Protein AF-A0A925RKD0-F1 (afdb_monomer_lite)

Secondary structure (DSSP, 8-state):
-PPPPHHHHHHHHHHH--TTHHHHHHHHHHHHHTS-SPP-SSS-TTHHHHHHHHTTS-----

Radius of gyration: 22.74 Å; chains: 1; bounding box: 44×23×60 Å

pLDDT: mean 78.48, std 12.47, range [45.88, 95.38]

Structure (mmCIF, N/CA/C/O backbone):
data_AF-A0A925RKD0-F1
#
_entry.id   AF-A0A925RKD0-F1
#
loop_
_atom_site.group_PDB
_atom_site.id
_atom_site.type_symbol
_atom_site.label_atom_id
_atom_site.label_alt_id
_atom_site.label_comp_id
_atom_site.label_asym_id
_atom_site.label_entity_id
_atom_site.label_seq_id
_atom_site.pdbx_PDB_ins_code
_atom_site.Cartn_x
_atom_site.Cartn_y
_atom_site.Cartn_z
_atom_site.occupancy
_atom_site.B_iso_or_equiv
_atom_site.auth_seq_id
_atom_site.auth_comp_id
_atom_site.auth_asym_id
_atom_site.auth_atom_id
_atom_site.pdbx_PDB_model_num
ATOM 1 N N . MET A 1 1 ? 29.963 11.220 3.116 1.00 63.12 1 MET A N 1
ATOM 2 C CA . MET A 1 1 ? 29.173 10.417 2.159 1.00 63.12 1 MET A CA 1
ATOM 3 C C . MET A 1 1 ? 29.578 10.839 0.758 1.00 63.12 1 MET A C 1
ATOM 5 O O . MET A 1 1 ? 29.523 12.028 0.475 1.00 63.12 1 MET A O 1
ATOM 9 N N . SER A 1 2 ? 30.063 9.923 -0.077 1.00 78.44 2 SER A N 1
ATOM 10 C CA . SER A 1 2 ? 30.329 10.215 -1.491 1.00 78.44 2 SER A CA 1
ATOM 1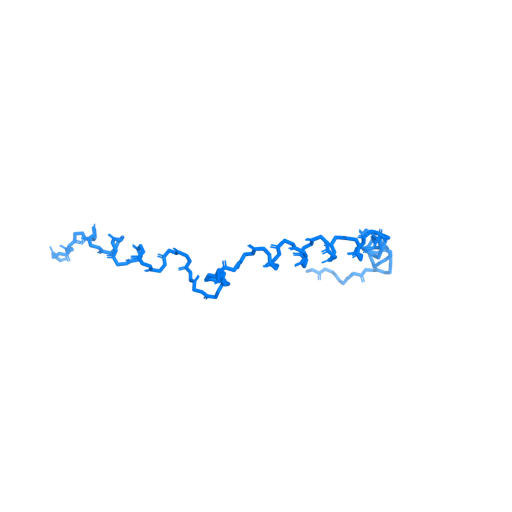1 C C . SER A 1 2 ? 29.017 10.206 -2.293 1.00 78.44 2 SER A C 1
ATOM 13 O O . SER A 1 2 ? 28.136 9.418 -1.946 1.00 78.44 2 SER A O 1
ATOM 15 N N . PRO A 1 3 ? 28.871 11.036 -3.345 1.00 87.81 3 PRO A N 1
ATOM 16 C CA . PRO A 1 3 ? 27.687 11.017 -4.202 1.00 87.81 3 PRO A CA 1
ATOM 17 C C . PRO A 1 3 ? 27.481 9.643 -4.844 1.00 87.81 3 PRO A C 1
ATOM 19 O O . PRO A 1 3 ? 28.456 8.964 -5.181 1.00 87.81 3 PRO A O 1
ATOM 22 N N . LEU A 1 4 ? 26.217 9.262 -5.033 1.00 89.31 4 LEU A N 1
ATOM 23 C CA . LEU A 1 4 ? 25.858 8.060 -5.780 1.00 89.31 4 LEU A CA 1
ATOM 24 C C . LEU A 1 4 ? 26.351 8.179 -7.224 1.00 89.31 4 LEU A C 1
ATOM 26 O O . LEU A 1 4 ? 26.249 9.236 -7.851 1.00 89.31 4 LEU A O 1
ATOM 30 N N . ARG A 1 5 ? 26.903 7.087 -7.744 1.00 95.19 5 ARG A N 1
ATOM 31 C CA . ARG A 1 5 ? 27.327 6.966 -9.139 1.00 95.19 5 ARG A CA 1
ATOM 32 C C . ARG A 1 5 ? 26.194 6.374 -9.967 1.00 95.19 5 ARG A C 1
ATOM 34 O O . ARG A 1 5 ? 25.290 5.734 -9.442 1.00 95.19 5 ARG A O 1
ATOM 41 N N . GLU A 1 6 ? 26.289 6.512 -11.282 1.00 94.25 6 GLU A N 1
ATOM 42 C CA . GLU A 1 6 ? 25.295 5.993 -12.233 1.00 94.25 6 GLU A CA 1
ATOM 43 C C . GLU A 1 6 ? 24.989 4.496 -12.038 1.00 94.25 6 GLU A C 1
ATOM 45 O O . GLU A 1 6 ? 23.830 4.086 -12.051 1.00 94.25 6 GLU A O 1
ATOM 50 N N . ARG A 1 7 ? 26.011 3.684 -11.732 1.00 93.88 7 ARG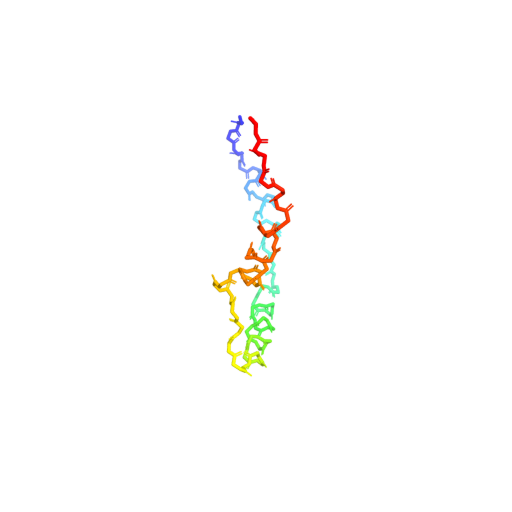 A N 1
ATOM 51 C CA . ARG A 1 7 ? 25.840 2.259 -11.396 1.00 93.88 7 ARG A CA 1
ATOM 52 C C . ARG A 1 7 ? 24.949 2.032 -10.168 1.00 93.88 7 ARG A C 1
ATOM 54 O O . ARG A 1 7 ? 24.227 1.043 -10.114 1.00 93.88 7 ARG A O 1
ATOM 61 N N . ASP A 1 8 ? 25.027 2.927 -9.184 1.00 94.25 8 ASP A N 1
ATOM 62 C CA . ASP A 1 8 ? 24.297 2.807 -7.928 1.00 94.25 8 ASP A CA 1
ATOM 63 C C . ASP A 1 8 ? 22.825 3.161 -8.187 1.00 94.25 8 ASP A C 1
ATOM 65 O O . ASP A 1 8 ? 21.935 2.447 -7.741 1.00 94.25 8 ASP A O 1
ATOM 69 N N . PHE A 1 9 ? 22.559 4.181 -9.015 1.00 91.19 9 PHE A N 1
ATOM 70 C CA . PHE A 1 9 ? 21.206 4.493 -9.489 1.00 91.19 9 PHE A CA 1
ATOM 71 C C . PHE A 1 9 ? 20.591 3.362 -10.308 1.00 91.19 9 PHE A C 1
ATOM 73 O O . PHE A 1 9 ? 19.418 3.056 -10.119 1.00 91.19 9 PHE A O 1
ATOM 80 N N . LYS A 1 10 ? 21.368 2.706 -11.176 1.00 90.62 10 LYS A N 1
ATOM 81 C CA . LYS A 1 10 ? 20.882 1.538 -11.914 1.00 90.62 10 LYS A CA 1
ATOM 82 C C . LYS A 1 10 ? 20.537 0.377 -10.980 1.00 90.62 10 LYS A C 1
ATOM 84 O O . LYS A 1 10 ? 19.462 -0.191 -11.114 1.00 90.62 10 LYS A O 1
ATOM 89 N N . ALA A 1 11 ? 21.402 0.064 -10.016 1.00 88.88 11 ALA A N 1
ATOM 90 C CA . ALA A 1 11 ? 21.131 -0.985 -9.037 1.00 88.88 11 ALA A CA 1
ATOM 91 C C . ALA A 1 11 ? 19.884 -0.675 -8.192 1.00 88.88 11 ALA A C 1
ATOM 93 O O . ALA A 1 11 ? 19.073 -1.562 -7.952 1.00 88.88 11 ALA A O 1
ATOM 94 N N . LEU A 1 12 ? 19.700 0.586 -7.785 1.00 87.94 12 LEU A N 1
ATOM 95 C CA . LEU A 1 12 ? 18.493 1.031 -7.088 1.00 87.94 12 LEU A CA 1
ATOM 96 C C . LEU A 1 12 ? 17.262 0.914 -7.987 1.00 87.94 12 LEU A C 1
ATOM 98 O O . LEU A 1 12 ? 16.246 0.385 -7.557 1.00 87.94 12 LEU A O 1
ATOM 102 N N . SER A 1 13 ? 17.352 1.354 -9.241 1.00 86.19 13 SER A N 1
ATOM 103 C CA . SER A 1 13 ? 16.251 1.232 -10.193 1.00 86.19 13 SER A CA 1
ATOM 104 C C . SER A 1 13 ? 15.858 -0.224 -10.400 1.00 86.19 13 SER A C 1
ATOM 106 O O . SER A 1 13 ? 14.676 -0.513 -10.352 1.00 86.19 13 SER A O 1
ATOM 108 N N . ASP A 1 14 ? 16.814 -1.135 -10.574 1.00 84.00 14 ASP A N 1
ATOM 109 C CA . ASP A 1 14 ? 16.541 -2.566 -10.747 1.00 84.00 14 ASP A CA 1
ATOM 110 C C . ASP A 1 14 ? 15.968 -3.191 -9.454 1.00 84.00 14 ASP A C 1
ATOM 112 O O . ASP A 1 14 ? 15.145 -4.098 -9.516 1.00 84.00 14 ASP A O 1
ATOM 116 N N . PHE A 1 15 ? 16.357 -2.688 -8.277 1.00 80.81 15 PHE A N 1
ATOM 117 C CA . PHE A 1 15 ? 15.832 -3.134 -6.980 1.00 80.81 15 PHE A CA 1
ATOM 118 C C . PHE A 1 15 ? 14.398 -2.648 -6.712 1.00 80.81 15 PHE A C 1
ATOM 120 O O . PHE A 1 15 ? 13.606 -3.353 -6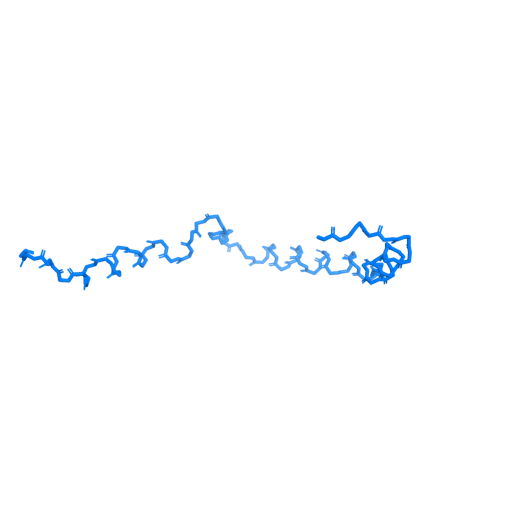.087 1.00 80.81 15 PHE A O 1
ATOM 127 N N . PHE A 1 16 ? 14.065 -1.440 -7.175 1.00 78.00 16 PHE A N 1
ATOM 128 C CA . PHE A 1 16 ? 12.755 -0.813 -6.990 1.00 78.00 16 PHE A CA 1
ATOM 129 C C . PHE A 1 16 ? 11.821 -0.958 -8.205 1.00 78.00 16 PHE A C 1
ATOM 131 O O . PHE A 1 16 ? 10.632 -0.664 -8.075 1.00 78.00 16 PHE A O 1
ATOM 138 N N . LEU A 1 17 ? 12.304 -1.457 -9.352 1.00 75.75 17 LEU A N 1
ATOM 139 C CA . LEU A 1 17 ? 11.466 -1.944 -10.452 1.00 75.75 17 LEU A CA 1
ATOM 140 C C . LEU A 1 17 ? 10.844 -3.271 -10.026 1.00 75.75 17 LEU A C 1
ATOM 142 O O . LEU A 1 17 ? 11.350 -4.362 -10.282 1.00 75.75 17 LEU A O 1
ATOM 146 N N . ARG A 1 18 ? 9.727 -3.157 -9.326 1.00 76.19 18 ARG A N 1
ATOM 147 C CA . ARG A 1 18 ? 8.881 -4.288 -8.996 1.00 76.19 18 ARG A CA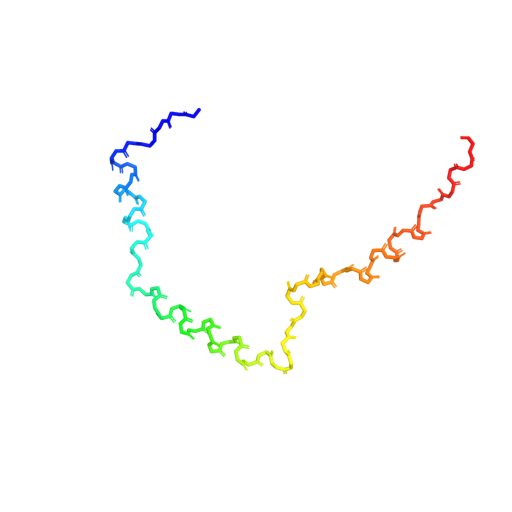 1
ATOM 148 C C . ARG A 1 18 ? 7.659 -4.254 -9.889 1.00 76.19 18 ARG A C 1
ATOM 150 O O . ARG A 1 18 ? 6.789 -3.405 -9.712 1.00 76.19 18 ARG A O 1
ATOM 157 N N . ASP A 1 19 ? 7.584 -5.202 -10.817 1.00 82.06 19 ASP A N 1
ATOM 158 C CA . ASP A 1 19 ? 6.433 -5.367 -11.715 1.00 82.06 19 ASP A CA 1
ATOM 159 C C . ASP A 1 19 ? 5.120 -5.588 -10.940 1.00 82.06 19 ASP A C 1
ATOM 161 O O . ASP A 1 19 ? 4.030 -5.301 -11.432 1.00 82.06 19 ASP A O 1
ATOM 165 N N . ASP A 1 20 ? 5.214 -6.061 -9.696 1.00 85.75 20 ASP A N 1
ATOM 166 C CA . ASP A 1 20 ? 4.082 -6.333 -8.817 1.00 85.75 20 ASP A CA 1
ATOM 167 C C . ASP A 1 20 ? 3.691 -5.156 -7.908 1.00 85.75 20 ASP A C 1
ATOM 169 O O . ASP A 1 20 ? 2.762 -5.299 -7.111 1.00 85.75 20 ASP A O 1
ATOM 173 N N . ILE A 1 21 ? 4.321 -3.979 -8.037 1.00 86.69 21 ILE A N 1
ATOM 174 C CA . ILE A 1 21 ? 4.039 -2.826 -7.165 1.00 86.69 21 ILE A CA 1
ATOM 175 C C . ILE A 1 21 ? 2.555 -2.427 -7.177 1.00 86.69 21 ILE A C 1
ATOM 177 O O . ILE A 1 21 ? 1.978 -2.160 -6.126 1.00 86.69 21 ILE A O 1
ATOM 181 N N . TYR A 1 22 ? 1.903 -2.494 -8.340 1.00 89.38 22 TYR A N 1
ATOM 182 C CA . TYR A 1 22 ? 0.471 -2.213 -8.487 1.00 89.38 22 TYR A CA 1
ATOM 183 C C . TYR A 1 22 ? -0.420 -3.263 -7.810 1.00 89.38 22 TYR A C 1
ATOM 185 O O . TYR A 1 22 ? -1.501 -2.949 -7.306 1.00 89.38 22 TYR A O 1
ATOM 193 N N . THR A 1 23 ? 0.034 -4.517 -7.774 1.00 92.50 23 THR A N 1
ATOM 194 C CA . THR A 1 23 ? -0.679 -5.606 -7.093 1.00 92.50 23 THR A CA 1
ATOM 195 C C . THR A 1 23 ? -0.620 -5.405 -5.583 1.00 92.50 23 THR A C 1
ATOM 197 O O . THR A 1 23 ? -1.643 -5.503 -4.910 1.00 92.50 23 THR A O 1
ATOM 200 N N . ILE A 1 24 ? 0.554 -5.043 -5.060 1.00 89.88 24 ILE A N 1
ATOM 201 C CA . ILE A 1 24 ? 0.741 -4.711 -3.642 1.00 89.88 24 ILE A CA 1
ATOM 202 C C . ILE A 1 24 ? -0.102 -3.500 -3.262 1.00 89.88 24 ILE A C 1
ATOM 204 O O . ILE A 1 24 ? -0.795 -3.536 -2.252 1.00 89.88 24 ILE A O 1
ATOM 208 N N . GLU A 1 25 ? -0.071 -2.437 -4.071 1.00 93.06 25 GLU A N 1
ATOM 209 C CA . GLU A 1 25 ? -0.879 -1.241 -3.833 1.00 93.06 25 GLU A CA 1
ATOM 210 C C . GLU A 1 25 ? -2.371 -1.595 -3.744 1.00 93.06 25 GLU A C 1
ATOM 212 O O . GLU A 1 25 ? -3.077 -1.115 -2.856 1.00 93.06 25 GLU A O 1
ATOM 217 N N . THR A 1 26 ? -2.844 -2.474 -4.630 1.00 95.38 26 THR A N 1
ATOM 218 C CA . THR A 1 26 ? -4.234 -2.943 -4.637 1.00 95.38 26 THR A CA 1
ATOM 219 C C . THR A 1 26 ? -4.574 -3.747 -3.380 1.00 95.38 26 THR A C 1
ATOM 221 O O . THR A 1 26 ? -5.596 -3.464 -2.756 1.00 95.38 26 THR A O 1
ATOM 224 N N . ASP A 1 27 ? -3.726 -4.696 -2.965 1.00 95.31 27 ASP A N 1
ATOM 225 C CA . ASP A 1 27 ? -3.927 -5.484 -1.734 1.00 95.31 27 ASP A CA 1
ATOM 226 C C . ASP A 1 27 ? -3.933 -4.591 -0.483 1.00 95.31 27 ASP A C 1
ATOM 228 O O . ASP A 1 27 ? -4.818 -4.699 0.368 1.00 95.31 27 ASP A O 1
ATOM 232 N N . VAL A 1 28 ? -3.001 -3.636 -0.400 1.00 91.75 28 VAL A N 1
ATOM 233 C CA . VAL A 1 28 ? -2.948 -2.659 0.696 1.00 91.75 28 VAL A CA 1
ATOM 234 C C . VAL A 1 28 ? -4.240 -1.845 0.755 1.00 91.75 28 VAL A C 1
ATOM 236 O O . VAL A 1 28 ? -4.846 -1.748 1.821 1.00 91.75 28 VAL A O 1
ATOM 239 N N . LYS A 1 29 ? -4.712 -1.308 -0.378 1.00 90.75 29 LYS A N 1
ATOM 240 C CA . LYS A 1 29 ? -5.977 -0.556 -0.433 1.00 90.75 29 LYS A CA 1
ATOM 241 C C . LYS A 1 29 ? -7.167 -1.409 -0.005 1.00 90.75 29 LYS A C 1
ATOM 243 O O . LYS A 1 29 ? -7.985 -0.947 0.785 1.00 90.75 29 LYS A O 1
ATOM 248 N N . GLN A 1 30 ? -7.255 -2.649 -0.486 1.00 93.56 30 GLN A N 1
ATOM 249 C CA . GLN A 1 30 ? -8.324 -3.571 -0.098 1.00 93.56 30 GLN A CA 1
ATOM 250 C C . GLN A 1 30 ? -8.325 -3.827 1.408 1.00 93.56 30 GLN A C 1
ATOM 252 O O . GLN A 1 30 ? -9.384 -3.786 2.025 1.00 93.56 30 GLN A O 1
ATOM 257 N N . ARG A 1 31 ? -7.153 -4.021 2.019 1.00 90.06 31 ARG A N 1
ATOM 258 C CA . ARG A 1 31 ? -7.031 -4.210 3.470 1.00 90.06 31 ARG A CA 1
ATOM 259 C C . ARG A 1 31 ? -7.415 -2.968 4.259 1.00 90.06 31 ARG A C 1
ATOM 261 O O . ARG A 1 31 ? -8.123 -3.098 5.250 1.00 90.06 31 ARG A O 1
ATOM 268 N N . LEU A 1 32 ? -6.993 -1.782 3.823 1.00 86.62 32 LEU A N 1
ATOM 269 C CA . LEU A 1 32 ? -7.342 -0.529 4.499 1.00 86.62 32 LEU A CA 1
ATOM 270 C C . LEU A 1 32 ? -8.857 -0.283 4.490 1.00 86.62 32 LEU A C 1
ATOM 272 O O . LEU A 1 32 ? -9.406 0.134 5.503 1.00 86.62 32 LEU A O 1
ATOM 276 N N . LEU A 1 33 ? -9.551 -0.629 3.399 1.00 87.56 33 LEU A N 1
ATOM 277 C CA . LEU A 1 33 ? -11.015 -0.531 3.320 1.00 87.56 33 LEU A CA 1
ATOM 278 C C . LEU A 1 33 ? -11.751 -1.438 4.320 1.00 87.56 33 LEU A C 1
ATOM 280 O O . LEU A 1 33 ? -12.900 -1.161 4.657 1.00 87.56 33 LEU A O 1
ATOM 284 N N . LEU A 1 34 ? -11.116 -2.516 4.792 1.00 89.06 34 LEU A N 1
ATOM 285 C CA . LEU A 1 34 ? -11.695 -3.422 5.790 1.00 89.06 34 LEU A CA 1
ATOM 286 C C . LEU A 1 34 ? -11.535 -2.911 7.228 1.00 89.06 34 LEU A C 1
ATOM 288 O O . LEU A 1 34 ? -12.157 -3.456 8.138 1.00 89.06 34 LEU A O 1
ATOM 292 N N . LEU A 1 35 ? -10.721 -1.879 7.449 1.00 83.12 35 LEU A N 1
ATOM 293 C CA . LEU A 1 35 ? -10.450 -1.310 8.766 1.00 83.12 35 LEU A CA 1
ATOM 294 C C . LEU A 1 35 ? -11.399 -0.138 9.048 1.00 83.12 35 LEU A C 1
ATOM 296 O O . LEU A 1 35 ? -10.950 0.981 9.247 1.00 83.12 35 LEU A O 1
ATOM 300 N N . LEU A 1 36 ? -12.715 -0.375 9.026 1.00 77.00 36 LEU A N 1
ATOM 301 C CA . LEU A 1 36 ? -13.711 0.648 9.372 1.00 77.00 36 LEU A CA 1
ATOM 302 C C . LEU A 1 36 ? -14.298 0.410 10.778 1.00 77.00 36 LEU A C 1
ATOM 304 O O . LEU A 1 36 ? -14.763 -0.702 11.047 1.00 77.00 36 LEU A O 1
ATOM 308 N N . PRO A 1 37 ? -14.338 1.436 11.659 1.00 79.38 37 PRO A N 1
ATOM 309 C CA . PRO A 1 37 ? -13.884 2.818 11.444 1.00 79.38 37 PRO A CA 1
ATOM 310 C C . PRO A 1 37 ? -12.359 2.918 11.310 1.00 79.38 37 PRO A C 1
ATOM 312 O O . PRO A 1 37 ? -11.644 2.054 11.812 1.00 79.38 37 PRO A O 1
ATOM 315 N N . GLU A 1 38 ? -11.894 3.961 10.618 1.00 73.12 38 GLU A N 1
ATOM 316 C CA . GLU A 1 38 ? -10.470 4.178 10.353 1.00 73.12 38 GLU A CA 1
ATOM 317 C C . GLU A 1 38 ? -9.649 4.095 11.657 1.00 73.12 38 GLU A C 1
ATOM 319 O O . GLU A 1 38 ? -10.018 4.737 12.645 1.00 73.12 38 GLU A O 1
ATOM 324 N N . PRO A 1 39 ? -8.568 3.290 11.700 1.00 71.88 39 PRO A N 1
ATOM 325 C CA . PRO A 1 39 ? -7.689 3.233 12.857 1.00 71.88 39 PRO A CA 1
ATOM 326 C C . PRO A 1 39 ? -7.108 4.605 13.187 1.00 71.88 39 PRO A C 1
ATOM 328 O O . PRO A 1 39 ? -6.962 5.460 12.319 1.00 71.88 39 PRO A O 1
ATOM 331 N N . CYS A 1 40 ? -6.716 4.801 14.440 1.00 72.81 40 CYS A N 1
ATOM 332 C CA . CYS A 1 40 ? -6.049 6.014 14.899 1.00 72.81 40 CYS A CA 1
ATOM 333 C C . CYS A 1 40 ? -4.600 6.110 14.372 1.00 72.81 40 CYS A C 1
ATOM 335 O O . CYS A 1 40 ? -3.651 6.114 15.143 1.00 72.81 40 CYS A O 1
ATOM 337 N N . TRP A 1 41 ? -4.408 6.155 13.048 1.00 72.12 41 TRP A N 1
ATOM 338 C CA . TRP A 1 41 ? -3.092 6.171 12.393 1.00 72.12 41 TRP A CA 1
ATOM 339 C C . TRP A 1 41 ? -2.235 7.380 12.776 1.00 72.12 41 TRP A C 1
ATOM 341 O O . TRP A 1 41 ? -1.008 7.292 12.754 1.00 72.12 41 TRP A O 1
ATOM 351 N N . GLU A 1 42 ? -2.884 8.503 13.083 1.00 69.88 42 GLU A N 1
ATOM 352 C CA . GLU A 1 42 ? -2.232 9.777 13.396 1.00 69.88 42 GLU A CA 1
ATOM 353 C C . GLU A 1 42 ? -2.050 10.017 14.899 1.00 69.88 42 GLU A C 1
ATOM 355 O O . GLU A 1 42 ? -1.207 10.823 15.290 1.00 69.88 42 GLU A O 1
ATOM 360 N N . GLU A 1 43 ? -2.794 9.307 15.749 1.00 72.38 43 GLU A N 1
ATOM 361 C CA . GLU A 1 43 ? -2.607 9.370 17.199 1.00 72.38 43 GLU A CA 1
ATOM 362 C C . GLU A 1 43 ? -1.599 8.290 17.585 1.00 72.38 43 GLU A C 1
ATOM 364 O O . GLU A 1 43 ? -1.664 7.161 17.088 1.00 72.38 43 GLU A O 1
ATOM 369 N N . SER A 1 44 ? -0.636 8.595 18.460 1.00 72.19 44 SER A N 1
ATOM 370 C CA . SER A 1 44 ? 0.216 7.515 18.941 1.00 72.19 44 SER A CA 1
ATOM 371 C C . SER A 1 44 ? -0.705 6.559 19.689 1.00 72.19 44 SER A C 1
ATOM 373 O O . SER A 1 44 ? -1.390 6.932 20.641 1.00 72.19 44 SER A O 1
ATOM 375 N N . VAL A 1 45 ? -0.744 5.303 19.236 1.00 65.62 45 VAL A N 1
ATOM 376 C CA . VAL A 1 45 ? -1.614 4.241 19.774 1.00 65.62 45 VAL A CA 1
ATOM 377 C C . VAL A 1 45 ? -1.422 4.061 21.294 1.00 65.62 45 VAL A C 1
ATOM 379 O O . VAL A 1 45 ? -2.205 3.394 21.962 1.00 65.62 45 VAL A O 1
ATOM 382 N N . PHE A 1 46 ? -0.382 4.684 21.854 1.00 68.12 46 PHE A N 1
ATOM 383 C CA . PHE A 1 46 ? 0.023 4.656 23.247 1.00 68.12 46 PHE A CA 1
ATOM 384 C C . PHE A 1 46 ? -0.003 6.032 23.932 1.00 68.12 46 PHE A C 1
ATOM 386 O O . PHE A 1 46 ? 0.490 6.144 25.053 1.00 68.12 46 PHE A O 1
ATOM 393 N N . ASP A 1 47 ? -0.595 7.070 23.337 1.00 71.31 47 ASP A N 1
ATOM 394 C CA . ASP A 1 47 ? -0.721 8.388 23.979 1.00 71.31 47 ASP A CA 1
ATOM 395 C C . A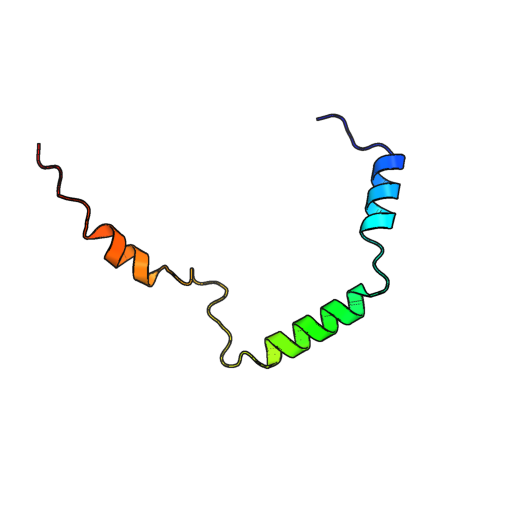SP A 1 47 ? -1.500 8.285 25.297 1.00 71.31 47 ASP A C 1
ATOM 397 O O . ASP A 1 47 ? -1.129 8.897 26.299 1.00 71.31 47 ASP A O 1
ATOM 401 N N . PHE A 1 48 ? -2.493 7.391 25.358 1.00 67.19 48 PHE A N 1
ATOM 402 C CA . PHE A 1 48 ? -3.186 7.070 26.606 1.00 67.19 48 PHE A CA 1
ATOM 403 C C . PHE A 1 48 ? -2.251 6.462 27.671 1.00 67.19 48 PHE A C 1
ATOM 405 O O . PHE A 1 48 ? -2.439 6.721 28.858 1.00 67.19 48 PHE A O 1
ATOM 412 N N . LEU A 1 49 ? -1.230 5.684 27.276 1.00 70.38 49 LEU A N 1
ATOM 413 C CA . LEU A 1 49 ? -0.249 5.088 28.194 1.00 70.38 49 LEU A CA 1
ATOM 414 C C . LEU A 1 49 ? 0.724 6.122 28.746 1.00 70.38 49 LEU A C 1
ATOM 416 O O . LEU A 1 49 ? 1.273 5.914 29.825 1.00 70.38 49 LEU A O 1
ATOM 420 N N . GLN A 1 50 ? 0.935 7.239 28.051 1.00 72.56 50 GLN A N 1
ATOM 421 C CA . GLN A 1 50 ? 1.895 8.247 28.481 1.00 72.56 50 GLN A CA 1
ATOM 422 C C . GLN A 1 50 ? 1.542 8.816 29.866 1.00 72.56 50 GLN A C 1
ATOM 424 O O . GLN A 1 50 ? 2.438 9.019 30.683 1.00 72.56 50 GLN A O 1
ATOM 429 N N . GLY A 1 51 ? 0.250 8.986 30.170 1.00 71.38 51 GLY A N 1
ATOM 430 C CA . GLY A 1 51 ? -0.223 9.391 31.498 1.00 71.38 51 GLY A CA 1
ATOM 431 C C . GLY A 1 51 ? 0.016 8.333 32.582 1.00 71.38 51 GLY A C 1
ATOM 432 O O . GLY A 1 51 ? 0.424 8.678 33.688 1.00 71.38 51 GLY A O 1
ATOM 433 N N . PHE A 1 52 ? -0.154 7.047 32.258 1.00 71.25 52 PHE A N 1
ATOM 434 C CA . PHE A 1 52 ? 0.095 5.932 33.186 1.00 71.25 52 PHE A CA 1
ATOM 435 C C . PHE A 1 52 ? 1.588 5.689 33.442 1.00 71.25 52 PHE A C 1
ATOM 437 O O . PHE A 1 52 ? 1.979 5.318 34.543 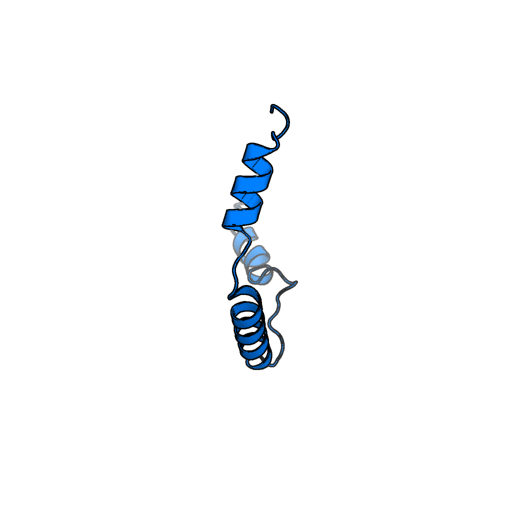1.00 71.25 52 PHE A O 1
ATOM 444 N N . LEU A 1 53 ? 2.447 5.921 32.448 1.00 72.56 53 LEU A N 1
ATOM 445 C CA . LEU A 1 53 ? 3.900 5.771 32.590 1.00 72.56 53 LEU A CA 1
ATOM 446 C C . LEU A 1 53 ? 4.547 6.946 33.342 1.00 72.56 53 LEU A C 1
ATOM 448 O O . LEU A 1 53 ? 5.679 6.836 33.810 1.00 72.56 53 LEU A O 1
ATOM 452 N N . GLN A 1 54 ? 3.850 8.080 33.462 1.00 67.00 54 GLN A N 1
ATOM 453 C CA . GLN A 1 54 ? 4.326 9.256 34.196 1.00 67.00 54 GLN A CA 1
ATOM 454 C C . GLN A 1 54 ? 4.000 9.215 35.696 1.00 67.00 54 GLN A C 1
ATOM 456 O O . GLN A 1 54 ? 4.677 9.896 36.466 1.00 67.00 54 GLN A O 1
ATOM 461 N N . THR A 1 55 ? 3.023 8.412 36.134 1.00 60.19 55 THR A N 1
ATOM 462 C CA . THR A 1 55 ? 2.650 8.299 37.557 1.00 60.19 55 THR A CA 1
ATOM 463 C C . THR A 1 55 ? 3.664 7.531 38.407 1.00 60.19 55 THR A C 1
ATOM 465 O O . THR A 1 55 ? 3.632 7.652 39.628 1.00 60.19 55 THR A O 1
ATOM 468 N N . ASP A 1 56 ? 4.601 6.815 37.778 1.00 58.00 56 ASP A N 1
ATOM 469 C CA . ASP A 1 56 ? 5.659 6.052 38.456 1.00 58.00 56 ASP A CA 1
ATOM 470 C C . ASP A 1 56 ? 6.985 6.814 38.594 1.00 58.00 56 ASP A C 1
ATOM 472 O O . ASP A 1 56 ? 7.983 6.233 39.023 1.00 58.00 56 ASP A O 1
ATOM 476 N N . LYS A 1 57 ? 7.046 8.117 38.275 1.00 55.81 57 LYS A N 1
ATOM 477 C CA . LYS A 1 57 ? 8.180 8.918 38.752 1.00 55.81 57 LYS A CA 1
ATOM 478 C C . LYS A 1 57 ? 7.982 9.146 40.251 1.00 55.81 57 LYS A C 1
ATOM 480 O O . LYS A 1 57 ? 7.118 9.952 40.602 1.00 55.81 57 LYS A O 1
ATOM 485 N N . PRO A 1 58 ? 8.768 8.513 41.149 1.00 58.81 58 PRO A N 1
ATOM 486 C CA . PRO A 1 58 ? 8.815 9.000 42.513 1.00 58.81 58 PRO A CA 1
ATOM 487 C C . PRO A 1 58 ? 9.226 10.465 42.421 1.00 58.81 58 PRO A C 1
ATOM 489 O O . PRO A 1 58 ? 10.208 10.795 41.750 1.00 58.81 58 PRO A O 1
ATOM 492 N N . SER A 1 59 ? 8.444 11.348 43.040 1.00 58.56 59 SER A N 1
ATOM 493 C CA . SER A 1 59 ? 8.869 12.715 43.292 1.00 58.56 59 SER A CA 1
ATOM 494 C C . SER A 1 59 ? 10.231 12.636 43.970 1.00 58.56 59 SER A C 1
ATOM 496 O O . SER A 1 59 ? 10.303 12.355 45.168 1.00 58.56 59 SER A O 1
ATOM 498 N N . SER A 1 60 ? 11.308 12.848 43.207 1.00 55.97 60 SER A N 1
ATOM 499 C CA . SER A 1 60 ? 12.625 13.152 43.754 1.00 55.97 60 SER A CA 1
ATOM 500 C C . SER A 1 60 ? 12.489 14.499 44.440 1.00 55.97 60 SER A C 1
ATOM 502 O O . SER A 1 60 ? 12.737 15.557 43.873 1.00 55.97 60 SER A O 1
ATOM 504 N N . THR A 1 61 ? 11.976 14.427 45.659 1.00 56.25 61 THR A N 1
ATOM 505 C CA . THR A 1 61 ? 12.106 15.458 46.662 1.00 56.25 61 THR A CA 1
ATOM 506 C C . THR A 1 61 ? 13.466 15.183 47.266 1.00 56.25 61 THR A C 1
ATOM 508 O O . THR A 1 61 ? 13.592 14.220 48.020 1.00 56.25 61 THR A O 1
ATOM 511 N N . LEU A 1 62 ? 14.473 15.926 46.810 1.00 45.88 62 LEU A N 1
ATOM 512 C CA . LEU A 1 62 ? 15.641 16.406 47.556 1.00 45.88 62 LEU A CA 1
ATOM 513 C C . LEU A 1 62 ? 16.505 17.256 46.619 1.00 45.88 62 LEU A C 1
ATOM 515 O O . LEU A 1 62 ? 16.926 16.731 45.565 1.00 45.88 62 LEU A O 1
#

Foldseek 3Di:
DDDDDPVNVVVVCVVPPDPCPVVVVVVVVVVQVVPPPHPPPPDDPCPVVVVVVVVPPDPPPD

Sequence (62 aa):
MSPLRERDFKALSDFFLRDDIYTIETDVKQRLLLLLPEPCWEESVFDFLQGFLQTDKPSSTL